Protein AF-A0A4Q4YD88-F1 (afdb_monomer_lite)

pLDDT: mean 71.51, std 14.94, range [37.75, 89.81]

Secondary structure (DSSP, 8-state):
-------------------------PEEEEEEEEEPTTSSEEEEEEEEE--TTSPPEEEEEEEE-SSS---EEEEE-SS-TT-EEEEPPPTTSS---EEEE--

Foldseek 3Di:
DDDDDDDDDDDDDPPPPPPPPPFPFWDKAPWDKAADPPFQKIKTWIWTRRDPVDDTQIFMDIDGHDRADDWDDFGAGPRHRQKGKIWDDDPVSPDTDITIGGD

Structure (mmCIF, N/CA/C/O backbone):
data_AF-A0A4Q4YD88-F1
#
_entry.id   AF-A0A4Q4YD88-F1
#
loop_
_atom_site.group_PDB
_atom_site.id
_atom_site.type_symbol
_atom_site.label_atom_id
_atom_site.label_alt_id
_atom_site.label_comp_id
_atom_site.label_asym_id
_atom_site.label_entity_id
_atom_site.label_seq_id
_atom_site.pdbx_PDB_ins_code
_atom_site.Cartn_x
_atom_site.Cartn_y
_atom_site.Cartn_z
_atom_site.occupancy
_atom_site.B_iso_or_equiv
_atom_site.auth_seq_id
_atom_site.auth_comp_id
_atom_site.auth_asym_id
_atom_site.auth_atom_id
_atom_site.pdbx_PDB_model_num
ATOM 1 N N . MET A 1 1 ? -78.021 -2.629 -14.674 1.00 37.75 1 MET A N 1
ATOM 2 C CA . MET A 1 1 ? -76.854 -3.482 -14.350 1.00 37.75 1 MET A CA 1
ATOM 3 C C . MET A 1 1 ? -75.720 -2.574 -13.876 1.00 37.75 1 MET A C 1
ATOM 5 O O . MET A 1 1 ? -75.677 -1.434 -14.312 1.00 37.75 1 MET A O 1
ATOM 9 N N . LYS A 1 2 ? -74.947 -3.023 -12.877 1.00 39.31 2 LYS A N 1
ATOM 10 C CA . LYS A 1 2 ? -74.116 -2.226 -11.948 1.00 39.31 2 LYS A CA 1
ATOM 11 C C . LYS A 1 2 ? -72.911 -1.524 -12.607 1.00 39.31 2 LYS A C 1
ATOM 13 O O . LYS A 1 2 ? -72.274 -2.094 -13.483 1.00 39.31 2 LYS A O 1
ATOM 18 N N . PHE A 1 3 ? -72.588 -0.330 -12.105 1.00 52.03 3 PHE A N 1
ATOM 19 C CA . PHE A 1 3 ? -71.375 0.439 -12.399 1.00 52.03 3 PHE A CA 1
ATOM 20 C C . PHE A 1 3 ? -70.128 -0.276 -11.856 1.00 52.03 3 PHE A C 1
ATOM 22 O O . PHE A 1 3 ? -70.103 -0.682 -10.694 1.00 52.03 3 PHE A O 1
ATOM 29 N N . ALA A 1 4 ? -69.109 -0.434 -12.701 1.00 49.19 4 ALA A N 1
ATOM 30 C CA . ALA A 1 4 ? -67.827 -1.023 -12.337 1.00 49.19 4 ALA A CA 1
ATOM 31 C C . ALA A 1 4 ? -66.959 0.015 -11.607 1.00 49.19 4 ALA A C 1
ATOM 33 O O . ALA A 1 4 ? -66.520 0.995 -12.204 1.00 49.19 4 ALA A O 1
ATOM 34 N N . ALA A 1 5 ? -66.713 -0.202 -10.315 1.00 51.38 5 ALA A N 1
ATOM 35 C CA . ALA A 1 5 ? -65.698 0.520 -9.561 1.00 51.38 5 ALA A CA 1
ATOM 36 C C . ALA A 1 5 ? -64.353 -0.200 -9.746 1.00 51.38 5 ALA A C 1
ATOM 38 O O . ALA A 1 5 ? -64.129 -1.270 -9.184 1.00 51.38 5 ALA A O 1
ATOM 39 N N . VAL A 1 6 ? -63.476 0.371 -10.572 1.00 54.47 6 VAL A N 1
ATOM 40 C CA . VAL A 1 6 ? -62.067 -0.029 -10.664 1.00 54.47 6 VAL A CA 1
ATOM 41 C C . VAL A 1 6 ? -61.339 0.567 -9.460 1.00 54.47 6 VAL A C 1
ATOM 43 O O . VAL A 1 6 ? -61.167 1.778 -9.362 1.00 54.47 6 VAL A O 1
ATOM 46 N N . ALA A 1 7 ? -60.948 -0.291 -8.520 1.00 54.69 7 ALA A N 1
ATOM 47 C CA . ALA A 1 7 ? -60.061 0.068 -7.424 1.00 54.69 7 ALA A CA 1
ATOM 48 C C . ALA A 1 7 ? -58.616 0.087 -7.947 1.00 54.69 7 ALA A C 1
ATOM 50 O O . ALA A 1 7 ? -58.042 -0.955 -8.258 1.00 54.69 7 ALA A O 1
ATOM 51 N N . THR A 1 8 ? -58.033 1.276 -8.075 1.00 56.22 8 THR A N 1
ATOM 52 C CA . THR A 1 8 ? -56.612 1.457 -8.388 1.00 56.22 8 THR A CA 1
ATOM 53 C C . THR A 1 8 ? -55.781 1.203 -7.132 1.00 56.22 8 THR A C 1
ATOM 55 O O . THR A 1 8 ? -55.812 1.995 -6.190 1.00 56.22 8 THR A O 1
ATOM 58 N N . LEU A 1 9 ? -55.045 0.093 -7.106 1.00 53.66 9 LEU A N 1
ATOM 59 C CA . LEU A 1 9 ? -54.045 -0.189 -6.079 1.00 53.66 9 LEU A CA 1
ATOM 60 C C . LEU A 1 9 ? -52.796 0.655 -6.366 1.00 53.66 9 LEU A C 1
ATOM 62 O O . LEU A 1 9 ? -52.120 0.444 -7.370 1.00 53.66 9 LEU A O 1
ATOM 66 N N . PHE A 1 10 ? -52.489 1.612 -5.490 1.00 57.47 10 PHE A N 1
ATOM 67 C CA . PHE A 1 10 ? -51.208 2.314 -5.502 1.00 57.47 10 PHE A CA 1
ATOM 68 C C . PHE A 1 10 ? -50.133 1.375 -4.947 1.00 57.47 10 PHE A C 1
ATOM 70 O O . PHE A 1 10 ? -50.078 1.106 -3.748 1.00 57.47 10 PHE A O 1
ATOM 77 N N . SER A 1 11 ? -49.286 0.851 -5.826 1.00 50.94 11 SER A N 1
ATOM 78 C CA . SER A 1 11 ? -48.087 0.110 -5.447 1.00 50.94 11 SER A CA 1
ATOM 79 C C . SER A 1 11 ? -47.051 1.080 -4.876 1.00 50.94 11 SER A C 1
ATOM 81 O O . SER A 1 11 ? -46.440 1.847 -5.620 1.00 50.94 11 SER A O 1
ATOM 83 N N . LEU A 1 12 ? -46.854 1.047 -3.556 1.00 58.41 12 LEU A N 1
ATOM 84 C CA . LEU A 1 12 ? -45.707 1.666 -2.895 1.00 58.41 12 LEU A CA 1
ATOM 85 C C . LEU A 1 12 ? -44.444 0.921 -3.333 1.00 58.41 12 LEU A C 1
ATOM 87 O O . LEU A 1 12 ? -44.153 -0.174 -2.855 1.00 58.41 12 LEU A O 1
ATOM 91 N N . THR A 1 13 ? -43.702 1.497 -4.274 1.00 57.53 13 THR A N 1
ATOM 92 C CA . THR A 1 13 ? -42.364 1.016 -4.602 1.00 57.53 13 THR A CA 1
ATOM 93 C C . THR A 1 13 ? -41.433 1.482 -3.490 1.00 57.53 13 THR A C 1
ATOM 95 O O . THR A 1 13 ? -41.061 2.655 -3.437 1.00 57.53 13 THR A O 1
ATOM 98 N N . SER A 1 14 ? -41.071 0.588 -2.574 1.00 56.25 14 SER A N 1
ATOM 99 C CA . SER A 1 14 ? -39.968 0.832 -1.650 1.00 56.25 14 SER A CA 1
ATOM 100 C C . SER A 1 14 ? -38.695 0.973 -2.477 1.00 56.25 14 SER A C 1
ATOM 102 O O . SER A 1 14 ? -38.108 -0.019 -2.907 1.00 56.25 14 SER A O 1
ATOM 104 N N . ALA A 1 15 ? -38.287 2.212 -2.745 1.00 48.88 15 ALA A N 1
ATOM 105 C CA . ALA A 1 15 ? -36.950 2.501 -3.223 1.00 48.88 15 ALA A CA 1
ATOM 106 C C . ALA A 1 15 ? -35.998 2.154 -2.076 1.00 48.88 15 ALA A C 1
ATOM 108 O O . ALA A 1 15 ? -35.748 2.968 -1.191 1.00 48.88 15 ALA A O 1
ATOM 109 N N . ALA A 1 16 ? -35.514 0.911 -2.058 1.00 49.66 16 ALA A N 1
ATOM 110 C CA . ALA A 1 16 ? -34.316 0.569 -1.319 1.00 49.66 16 ALA A CA 1
ATOM 111 C C . ALA A 1 16 ? -33.196 1.400 -1.948 1.00 49.66 16 ALA A C 1
ATOM 113 O O . ALA A 1 16 ? -32.632 1.037 -2.980 1.00 49.66 16 ALA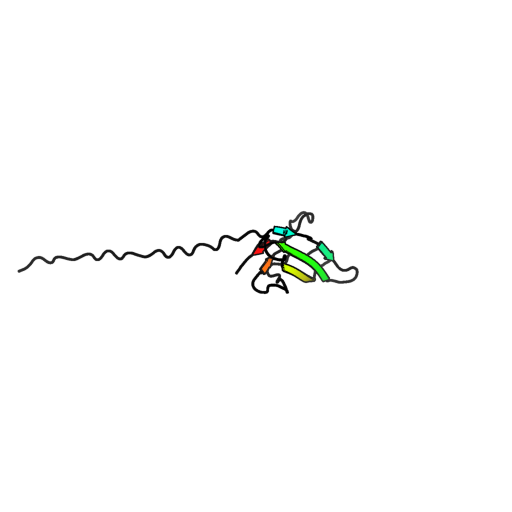 A O 1
ATOM 114 N N . SER A 1 17 ? -32.952 2.582 -1.386 1.00 51.38 17 SER A N 1
ATOM 115 C CA . SER A 1 17 ? -31.779 3.373 -1.702 1.00 51.38 17 SER A CA 1
ATOM 116 C C . SER A 1 17 ? -30.584 2.511 -1.321 1.00 51.38 17 SER A C 1
ATOM 118 O O . SER A 1 17 ? -30.232 2.418 -0.147 1.00 51.38 17 SER A O 1
ATOM 120 N N . MET A 1 18 ? -30.004 1.829 -2.311 1.00 50.19 18 MET A N 1
ATOM 121 C CA . MET A 1 18 ? -28.652 1.299 -2.231 1.00 50.19 18 MET A CA 1
ATOM 122 C C . MET A 1 18 ? -27.774 2.502 -1.914 1.00 50.19 18 MET A C 1
ATOM 124 O O . MET A 1 18 ? -27.449 3.304 -2.791 1.00 50.19 18 MET A O 1
ATOM 128 N N . GLN A 1 19 ? -27.513 2.699 -0.626 1.00 45.38 19 GLN A N 1
ATOM 129 C CA . GLN A 1 19 ? -26.658 3.754 -0.134 1.00 45.38 19 GLN A CA 1
ATOM 130 C C . GLN A 1 19 ? -25.285 3.419 -0.698 1.00 45.38 19 GLN A C 1
ATOM 132 O O . GLN A 1 19 ? -24.642 2.476 -0.246 1.00 45.38 19 GLN A O 1
ATOM 137 N N . LYS A 1 20 ? -24.912 4.108 -1.784 1.00 46.12 20 LYS A N 1
ATOM 138 C CA . LYS A 1 20 ? -23.609 3.989 -2.432 1.00 46.12 20 LYS A CA 1
ATOM 139 C C . LYS A 1 20 ? -22.598 4.111 -1.305 1.00 46.12 20 LYS A C 1
ATOM 141 O O . LYS A 1 20 ? -22.528 5.177 -0.695 1.00 46.12 20 LYS A O 1
ATOM 146 N N . LYS A 1 21 ? -21.960 2.988 -0.955 1.00 48.09 21 LYS A N 1
ATOM 147 C CA . LYS A 1 21 ? -21.069 2.869 0.193 1.00 48.09 21 LYS A CA 1
ATOM 148 C C . LYS A 1 21 ? -20.080 4.010 0.060 1.00 48.09 21 LYS A C 1
ATOM 150 O O . LYS A 1 21 ? -19.328 4.067 -0.910 1.00 48.09 21 LYS A O 1
ATOM 155 N N . GLN A 1 22 ? -20.250 5.011 0.915 1.00 44.06 22 GLN A N 1
ATOM 156 C CA . GLN A 1 22 ? -19.468 6.228 0.865 1.00 44.06 22 GLN A CA 1
ATOM 157 C C . GLN A 1 22 ? -18.031 5.740 0.994 1.00 44.06 22 GLN A C 1
ATOM 159 O O . GLN A 1 22 ? -17.732 5.041 1.960 1.00 44.06 22 GLN A O 1
ATOM 164 N N . ALA A 1 23 ? -17.213 5.944 -0.044 1.00 54.88 23 ALA A N 1
ATOM 165 C CA . ALA A 1 23 ? -15.826 5.516 -0.025 1.00 54.88 23 ALA A CA 1
ATOM 166 C C . ALA A 1 23 ? -15.197 6.223 1.174 1.00 54.88 23 ALA A C 1
ATOM 168 O O . 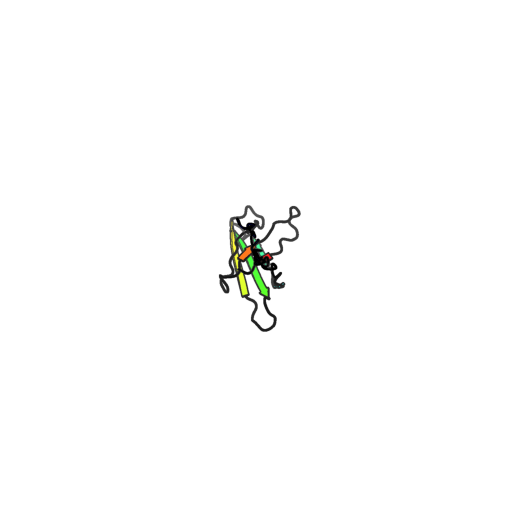ALA A 1 23 ? -14.999 7.436 1.147 1.00 54.88 23 ALA A O 1
ATOM 169 N N . GLN A 1 24 ? -15.054 5.490 2.274 1.00 59.12 24 GLN A N 1
ATOM 170 C CA . GLN A 1 24 ? -14.470 5.999 3.495 1.00 59.12 24 GLN A CA 1
ATOM 171 C C . GLN A 1 24 ? -13.011 6.250 3.129 1.00 59.12 24 GLN A C 1
ATOM 173 O O . GLN A 1 24 ? -12.259 5.303 2.919 1.00 59.12 24 GLN A O 1
ATOM 178 N N . GLU A 1 25 ? -12.643 7.514 2.926 1.00 67.25 25 GLU A N 1
ATOM 179 C CA . GLU A 1 25 ? -11.246 7.871 2.712 1.00 67.25 25 GLU A CA 1
ATOM 180 C C . GLU A 1 25 ? -10.517 7.634 4.030 1.00 67.25 25 GLU A C 1
ATOM 182 O O . GLU A 1 25 ? -10.685 8.373 5.001 1.00 67.25 25 GLU A O 1
ATOM 187 N N . TYR A 1 26 ? -9.764 6.540 4.074 1.00 76.62 26 TYR A N 1
ATOM 188 C CA . TYR A 1 26 ? -8.925 6.208 5.210 1.00 76.62 26 TYR A CA 1
ATOM 189 C C . TYR A 1 26 ? -7.627 6.996 5.162 1.00 76.62 26 TYR A C 1
ATOM 191 O O . TYR A 1 26 ? -7.080 7.275 4.090 1.00 76.62 26 TYR A O 1
ATOM 199 N N . LYS A 1 27 ? -7.118 7.345 6.341 1.00 83.31 27 LYS A N 1
ATOM 200 C CA . LYS A 1 27 ? -5.867 8.079 6.447 1.00 83.31 27 LYS A CA 1
ATOM 201 C C . LYS A 1 27 ? -4.708 7.114 6.222 1.00 83.31 27 LYS A C 1
ATOM 203 O O . LYS A 1 27 ? -4.569 6.117 6.917 1.00 83.31 27 LYS A O 1
ATOM 208 N N . ILE A 1 28 ? -3.863 7.428 5.251 1.00 83.69 28 ILE A N 1
ATOM 209 C CA . ILE A 1 28 ? -2.619 6.697 5.017 1.00 83.69 28 ILE A CA 1
ATOM 210 C C . ILE A 1 28 ? -1.527 7.334 5.873 1.00 83.69 28 ILE A C 1
ATOM 212 O O . ILE A 1 28 ? -1.369 8.559 5.870 1.00 83.69 28 ILE A O 1
ATOM 216 N N . VAL A 1 29 ? -0.749 6.513 6.568 1.00 86.31 29 VAL A N 1
ATOM 217 C CA . VAL A 1 29 ? 0.449 6.939 7.300 1.00 86.31 29 VAL A CA 1
ATOM 218 C C . VAL A 1 29 ? 1.654 6.094 6.888 1.00 86.31 29 VAL A C 1
ATOM 220 O O . VAL A 1 29 ? 1.495 5.015 6.322 1.00 86.31 29 VAL A O 1
ATOM 223 N N . ASP A 1 30 ? 2.857 6.617 7.139 1.00 88.19 30 ASP A N 1
ATOM 224 C CA . ASP A 1 30 ? 4.133 5.949 6.846 1.00 88.19 30 ASP A CA 1
ATOM 225 C C . ASP A 1 30 ? 4.279 5.463 5.387 1.00 88.19 30 ASP A C 1
ATOM 227 O O . ASP A 1 30 ? 4.859 4.415 5.138 1.00 88.19 30 ASP A O 1
ATOM 231 N N . PHE A 1 31 ? 3.753 6.207 4.404 1.00 86.44 31 PHE A N 1
ATOM 232 C CA . PHE A 1 31 ? 3.833 5.798 2.999 1.00 86.44 31 PHE A CA 1
ATOM 233 C C . PHE A 1 31 ? 5.270 5.825 2.464 1.00 86.44 31 PHE A C 1
ATOM 235 O O . PHE A 1 31 ? 5.895 6.886 2.367 1.00 86.44 31 PHE A O 1
ATOM 242 N N . VAL A 1 32 ? 5.751 4.658 2.044 1.00 87.31 32 VAL A N 1
ATOM 243 C CA . VAL A 1 32 ? 7.042 4.438 1.399 1.00 87.31 32 VAL A CA 1
ATOM 244 C C . VAL A 1 32 ? 6.826 3.620 0.133 1.00 87.31 32 VAL A C 1
ATOM 246 O O . VAL A 1 32 ? 6.208 2.561 0.131 1.00 87.31 32 VAL A O 1
ATOM 249 N N . ALA A 1 33 ? 7.376 4.100 -0.974 1.00 85.81 33 ALA A N 1
ATOM 250 C CA . ALA A 1 33 ? 7.340 3.384 -2.234 1.00 85.81 33 ALA A CA 1
ATOM 251 C C . ALA A 1 33 ? 8.704 3.487 -2.911 1.00 85.81 33 ALA A C 1
ATOM 253 O O . ALA A 1 33 ? 9.268 4.577 -3.030 1.00 85.81 33 ALA A O 1
ATOM 254 N N . SER A 1 34 ? 9.256 2.353 -3.336 1.00 85.00 34 SER A N 1
ATOM 255 C CA . SER A 1 34 ? 10.580 2.307 -3.959 1.00 85.00 34 SER A CA 1
ATOM 256 C C . SER A 1 34 ? 10.697 1.170 -4.963 1.00 85.00 34 SER A C 1
ATOM 258 O O . SER A 1 34 ? 10.127 0.102 -4.767 1.00 85.00 34 SER A O 1
ATOM 260 N N . CYS A 1 35 ? 11.466 1.374 -6.029 1.00 85.50 35 CYS A N 1
ATOM 261 C CA . CYS A 1 35 ? 11.828 0.292 -6.939 1.00 85.50 35 CYS A CA 1
ATOM 262 C C . CYS A 1 35 ? 13.142 -0.350 -6.490 1.00 85.50 35 CYS A C 1
ATOM 264 O O . CYS A 1 35 ? 14.102 0.354 -6.168 1.00 85.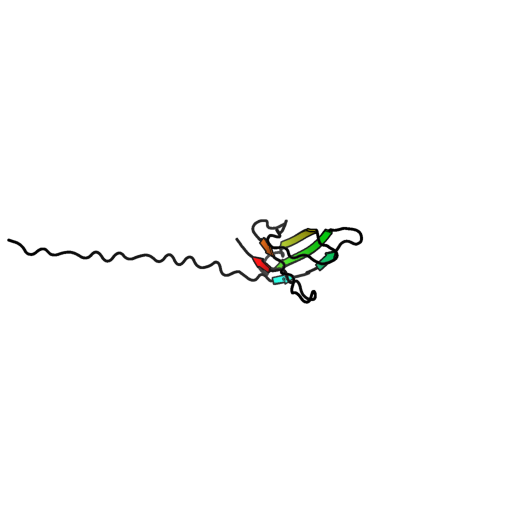50 35 CYS A O 1
ATOM 266 N N . ILE A 1 36 ? 13.172 -1.683 -6.428 1.00 82.62 36 ILE A N 1
ATOM 267 C CA . ILE A 1 36 ? 14.340 -2.422 -5.952 1.00 82.62 36 ILE A CA 1
ATOM 268 C C . ILE A 1 36 ? 15.438 -2.303 -7.020 1.00 82.62 36 ILE A C 1
ATOM 270 O O . ILE A 1 36 ? 15.214 -2.697 -8.168 1.00 82.62 36 ILE A O 1
ATOM 274 N N . PRO A 1 37 ? 16.633 -1.789 -6.679 1.00 78.75 37 PRO A N 1
ATOM 275 C CA . PRO A 1 37 ? 17.710 -1.634 -7.646 1.00 78.75 37 PRO A CA 1
ATOM 276 C C . PRO A 1 37 ? 18.097 -2.992 -8.239 1.00 78.75 37 PRO A C 1
ATOM 278 O O . PRO A 1 37 ? 18.202 -3.985 -7.522 1.00 78.75 37 PRO A O 1
ATOM 281 N N . HIS A 1 38 ? 18.321 -3.024 -9.555 1.00 75.06 38 HIS A N 1
ATOM 282 C CA . HIS A 1 38 ? 18.616 -4.241 -10.332 1.00 75.06 38 HIS A CA 1
ATOM 283 C C . HIS A 1 38 ? 17.481 -5.274 -10.402 1.00 75.06 38 HIS A C 1
ATOM 285 O O . HIS A 1 38 ? 17.697 -6.395 -10.863 1.00 75.06 38 HIS A O 1
ATOM 291 N N . SER A 1 39 ? 16.277 -4.906 -9.976 1.00 78.56 39 SER A N 1
ATOM 292 C CA . SER A 1 39 ? 15.078 -5.724 -10.083 1.00 78.56 39 SER A CA 1
ATOM 293 C C . SER A 1 39 ? 14.045 -5.013 -10.946 1.00 78.56 39 SER A C 1
ATOM 295 O O . SER A 1 39 ? 14.024 -3.791 -11.037 1.00 78.56 39 SER A O 1
ATOM 297 N N . VAL A 1 40 ? 13.148 -5.785 -11.552 1.00 81.81 40 VAL A N 1
ATOM 298 C CA . VAL A 1 40 ? 11.955 -5.244 -12.220 1.00 81.81 40 VAL A CA 1
ATOM 299 C C . VAL A 1 40 ? 10.808 -5.014 -11.236 1.00 81.81 40 VAL A C 1
ATOM 301 O O . VAL A 1 40 ? 9.711 -4.681 -11.659 1.00 81.81 40 VAL A O 1
ATOM 304 N N . TYR A 1 41 ? 11.025 -5.240 -9.937 1.00 84.56 41 TYR A N 1
ATOM 305 C CA . TYR A 1 41 ? 10.001 -5.122 -8.906 1.00 84.56 41 TYR A CA 1
ATOM 306 C C . TYR A 1 41 ? 10.116 -3.809 -8.134 1.00 84.56 41 TYR A C 1
ATOM 308 O O . TYR A 1 41 ? 11.202 -3.397 -7.724 1.00 84.56 41 TYR A O 1
ATOM 316 N N . CYS A 1 42 ? 8.964 -3.211 -7.862 1.00 86.31 42 CYS A N 1
ATOM 317 C CA . CYS A 1 42 ? 8.801 -2.101 -6.945 1.00 86.31 42 CYS A CA 1
ATOM 318 C C . CYS A 1 42 ? 7.956 -2.526 -5.747 1.00 86.31 42 CYS A C 1
ATOM 320 O O . CYS A 1 42 ? 7.013 -3.308 -5.886 1.00 86.31 42 CYS A O 1
ATOM 322 N N . SER A 1 43 ? 8.331 -2.015 -4.580 1.00 87.38 43 SER A N 1
ATOM 323 C CA . SER A 1 43 ? 7.655 -2.223 -3.311 1.00 87.38 43 SER A CA 1
ATOM 324 C C . SER A 1 43 ? 6.857 -0.984 -2.928 1.00 87.38 43 SER A C 1
ATOM 326 O O . SER A 1 43 ? 7.320 0.151 -3.077 1.00 87.38 43 SER A O 1
ATOM 328 N N . TYR A 1 44 ? 5.676 -1.231 -2.387 1.00 87.75 44 TYR A N 1
ATOM 329 C CA . TYR A 1 44 ? 4.841 -0.262 -1.697 1.00 87.75 44 TYR A CA 1
ATOM 330 C C . TYR A 1 44 ? 4.670 -0.740 -0.268 1.00 87.75 44 TYR A C 1
ATOM 332 O O . TYR A 1 44 ? 4.388 -1.918 -0.071 1.00 87.75 44 TYR A O 1
ATOM 340 N N . ASP A 1 45 ? 4.838 0.160 0.686 1.00 88.81 45 ASP A N 1
ATOM 341 C CA . ASP A 1 45 ? 4.695 -0.087 2.115 1.00 88.81 45 ASP A CA 1
ATOM 342 C C . ASP A 1 45 ? 4.006 1.124 2.738 1.00 88.81 45 ASP A C 1
ATOM 344 O O . ASP A 1 45 ? 4.412 2.266 2.514 1.00 88.81 45 ASP A O 1
ATOM 348 N N . PHE A 1 46 ? 2.902 0.898 3.436 1.00 89.00 46 PHE A N 1
ATOM 349 C CA . PHE A 1 46 ? 2.184 1.948 4.144 1.00 89.00 46 PHE A CA 1
ATOM 350 C C . PHE A 1 46 ? 1.254 1.352 5.188 1.00 89.00 46 PHE A C 1
ATOM 352 O O . PHE A 1 46 ? 1.012 0.145 5.227 1.00 89.00 46 PHE A O 1
ATOM 359 N N . LYS A 1 47 ? 0.682 2.217 6.022 1.00 89.81 47 LYS A N 1
ATOM 360 C CA . LYS A 1 47 ? -0.334 1.826 6.994 1.00 89.81 47 LYS A CA 1
ATOM 361 C C . LYS A 1 47 ? -1.627 2.589 6.780 1.00 89.81 47 LYS A C 1
ATOM 363 O O . LYS A 1 47 ? -1.614 3.771 6.425 1.00 89.81 47 LYS A O 1
ATOM 368 N N . VAL A 1 48 ? -2.741 1.915 7.027 1.00 87.19 48 VAL A N 1
ATOM 369 C CA . VAL A 1 48 ? -4.090 2.468 6.931 1.00 87.19 48 VAL A CA 1
ATOM 370 C C . VAL A 1 48 ? -4.626 2.697 8.337 1.00 87.19 48 VAL A C 1
ATOM 372 O O . VAL A 1 48 ? -4.957 1.768 9.067 1.00 87.19 48 VAL A O 1
ATOM 375 N N . ASP A 1 49 ? -4.720 3.967 8.704 1.00 86.44 49 ASP A N 1
ATOM 376 C CA . ASP A 1 49 ? -5.345 4.452 9.928 1.00 86.44 49 ASP A CA 1
ATOM 377 C C . ASP A 1 49 ? -6.858 4.556 9.674 1.00 86.44 49 ASP A C 1
ATOM 379 O O . ASP A 1 49 ? -7.359 5.543 9.114 1.00 86.44 49 ASP A O 1
ATOM 383 N N . HIS A 1 50 ? -7.566 3.460 9.969 1.00 78.88 50 HIS A N 1
ATOM 384 C CA . HIS A 1 50 ? -9.004 3.338 9.733 1.00 78.88 50 HIS A CA 1
ATOM 385 C C . HIS A 1 50 ? -9.851 3.844 10.904 1.00 78.88 50 HIS A C 1
ATOM 387 O O . HIS A 1 50 ? -10.948 4.363 10.686 1.00 78.88 50 HIS A O 1
ATOM 393 N N . ASP A 1 51 ? -9.343 3.703 12.126 1.00 79.19 51 ASP A N 1
ATOM 394 C CA . ASP A 1 51 ? -9.981 4.158 13.352 1.00 79.19 51 ASP A CA 1
ATOM 395 C C . ASP A 1 51 ? -8.898 4.462 14.405 1.00 79.19 51 ASP A C 1
ATOM 397 O O . ASP A 1 51 ? -8.043 3.614 14.663 1.00 79.19 51 ASP A O 1
ATOM 401 N N . PRO A 1 52 ? -8.929 5.642 15.049 1.00 77.62 52 PRO A N 1
ATOM 402 C CA . PRO A 1 52 ? -7.902 6.056 16.006 1.00 77.62 52 PRO A CA 1
ATOM 403 C C . PRO A 1 52 ? -7.850 5.207 17.289 1.00 77.62 52 PRO A C 1
ATOM 405 O O . PRO A 1 52 ? -6.917 5.365 18.078 1.00 77.62 52 PRO A O 1
ATOM 408 N N . ALA A 1 53 ? -8.853 4.364 17.549 1.00 82.31 53 ALA A N 1
ATOM 409 C CA . ALA A 1 53 ? -8.874 3.435 18.676 1.00 82.31 53 ALA A CA 1
ATOM 410 C C . ALA A 1 53 ? -8.195 2.090 18.367 1.00 82.31 53 ALA A C 1
ATOM 412 O O . ALA A 1 53 ? -7.950 1.318 19.297 1.00 82.31 53 ALA A O 1
ATOM 413 N N . PHE A 1 54 ? -7.903 1.806 17.095 1.00 81.88 54 PHE A N 1
ATOM 414 C CA . PHE A 1 54 ? -7.302 0.555 16.642 1.00 81.88 54 PHE A CA 1
ATOM 415 C C . PHE A 1 54 ? -5.896 0.778 16.083 1.00 81.88 54 PHE A C 1
ATOM 417 O O . PHE A 1 54 ? -5.497 1.891 15.742 1.00 81.88 54 PHE A O 1
ATOM 424 N N . GLU A 1 55 ? -5.113 -0.299 16.041 1.00 84.19 55 GLU A N 1
ATOM 425 C CA . GLU A 1 55 ? -3.790 -0.255 15.430 1.00 84.19 55 GLU A CA 1
ATOM 426 C C . GLU A 1 55 ? -3.940 -0.143 13.900 1.00 84.19 55 GLU A C 1
ATOM 428 O O . GLU A 1 55 ? -4.787 -0.838 13.331 1.00 84.19 55 GLU A O 1
ATOM 433 N N . PRO A 1 56 ? -3.174 0.736 13.226 1.00 86.88 56 PRO A N 1
ATOM 434 C CA . PRO A 1 56 ? -3.248 0.881 11.776 1.00 86.88 56 PRO A CA 1
ATOM 435 C C . PRO A 1 56 ? -2.920 -0.431 11.054 1.00 86.88 56 PRO A C 1
ATOM 437 O O . PRO A 1 56 ? -1.914 -1.063 11.371 1.00 86.88 56 PRO A O 1
ATOM 440 N N . ASP A 1 57 ? -3.715 -0.796 10.046 1.00 87.69 57 ASP A N 1
ATOM 441 C CA . ASP A 1 57 ? -3.466 -2.004 9.250 1.00 87.69 57 ASP A CA 1
ATOM 442 C C . ASP A 1 57 ? -2.247 -1.787 8.346 1.00 87.69 57 ASP A C 1
ATOM 444 O O . ASP A 1 57 ? -2.184 -0.786 7.621 1.00 87.69 57 ASP A O 1
ATOM 448 N N . HIS A 1 58 ? -1.292 -2.717 8.344 1.00 89.56 58 HIS A N 1
ATOM 449 C CA . HIS A 1 58 ? -0.165 -2.671 7.418 1.00 89.56 58 HIS A CA 1
ATOM 450 C C . HIS A 1 58 ? -0.578 -3.172 6.032 1.00 89.56 58 HIS A C 1
ATOM 452 O O . HIS A 1 58 ? -1.289 -4.170 5.872 1.00 89.56 58 HIS A O 1
ATOM 458 N N . CYS A 1 59 ? -0.130 -2.447 5.011 1.00 87.75 59 CYS A N 1
ATOM 459 C CA . CYS A 1 59 ? -0.391 -2.737 3.615 1.00 87.75 59 CYS A CA 1
ATOM 460 C C . CYS A 1 59 ? 0.925 -2.709 2.840 1.00 87.75 59 CYS A C 1
ATOM 462 O O . CYS A 1 59 ? 1.613 -1.689 2.791 1.00 87.75 59 CYS A O 1
ATOM 464 N N . GLU A 1 60 ? 1.231 -3.820 2.175 1.00 88.75 60 GLU A N 1
ATOM 465 C CA . GLU A 1 60 ? 2.378 -3.930 1.282 1.00 88.75 60 GLU A CA 1
ATOM 466 C C . GLU A 1 60 ? 1.983 -4.517 -0.074 1.00 88.75 60 GLU A C 1
ATOM 468 O O . GLU A 1 60 ? 1.047 -5.313 -0.186 1.00 88.75 60 GLU A O 1
ATOM 473 N N . ALA A 1 61 ? 2.704 -4.137 -1.128 1.00 86.56 61 ALA A N 1
ATOM 474 C CA . ALA A 1 61 ? 2.640 -4.846 -2.401 1.00 86.56 61 ALA A CA 1
ATOM 475 C C . ALA A 1 61 ? 3.961 -4.809 -3.155 1.00 86.56 61 ALA A C 1
ATOM 477 O O . ALA A 1 61 ? 4.682 -3.811 -3.159 1.00 86.56 61 ALA A O 1
ATOM 478 N N . PHE A 1 62 ? 4.198 -5.894 -3.888 1.00 86.69 62 PHE A N 1
ATOM 479 C CA . PHE A 1 62 ? 5.298 -6.038 -4.826 1.00 86.69 62 PHE A CA 1
ATOM 480 C C . PHE A 1 62 ? 4.739 -6.160 -6.235 1.00 86.69 62 PHE A C 1
ATOM 482 O O . PHE A 1 62 ? 3.993 -7.089 -6.546 1.00 86.69 62 PHE A O 1
ATOM 489 N N . VAL A 1 63 ? 5.105 -5.223 -7.098 1.00 86.12 63 VAL A N 1
ATOM 490 C CA . VAL A 1 63 ? 4.590 -5.146 -8.468 1.00 86.12 63 VAL A CA 1
ATOM 491 C C . VAL A 1 63 ? 5.724 -4.921 -9.446 1.00 86.12 63 VAL A C 1
ATOM 493 O O . VAL A 1 63 ? 6.729 -4.298 -9.116 1.00 86.12 63 VAL A O 1
ATOM 496 N N . GLN A 1 64 ? 5.579 -5.452 -10.656 1.00 82.31 64 GLN A N 1
ATOM 497 C CA . GLN A 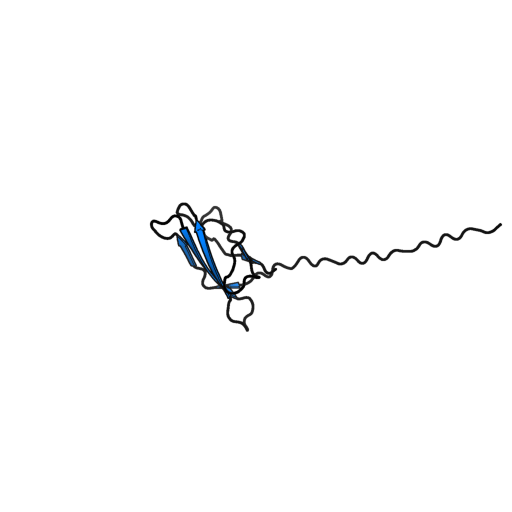1 64 ? 6.601 -5.310 -11.687 1.00 82.31 64 GLN A CA 1
ATOM 498 C C . GLN A 1 64 ? 6.454 -3.952 -12.389 1.00 82.31 64 GLN A C 1
ATOM 500 O O . GLN A 1 64 ? 5.377 -3.637 -12.893 1.00 82.31 64 GLN A O 1
ATOM 505 N N . GLY A 1 65 ? 7.519 -3.148 -12.415 1.00 73.25 65 GLY A N 1
ATOM 506 C CA . GLY A 1 65 ? 7.550 -1.799 -12.981 1.00 73.25 65 GLY A CA 1
ATOM 507 C C . GLY A 1 65 ? 8.880 -1.498 -13.696 1.00 73.25 65 GLY A C 1
ATOM 508 O O . GLY A 1 65 ? 9.937 -1.885 -13.199 1.00 73.25 65 GLY A O 1
ATOM 509 N N . PRO A 1 66 ? 8.860 -0.818 -14.861 1.00 64.81 66 PRO A N 1
ATOM 510 C CA . PRO A 1 66 ? 10.051 -0.529 -15.663 1.00 64.81 66 PRO A CA 1
ATOM 511 C C . PRO A 1 66 ? 10.791 0.701 -15.111 1.00 64.81 66 PRO A C 1
ATOM 513 O O . PRO A 1 66 ? 10.705 1.787 -15.671 1.00 64.81 66 PRO A O 1
ATOM 516 N N . ASP A 1 67 ? 11.442 0.560 -13.958 1.00 65.56 67 ASP A N 1
ATOM 517 C CA . ASP A 1 67 ? 12.213 1.614 -13.265 1.00 65.56 67 ASP A CA 1
ATOM 518 C C . ASP A 1 67 ? 11.390 2.714 -12.578 1.00 65.56 67 ASP A C 1
ATOM 520 O O . ASP A 1 67 ? 11.945 3.579 -11.902 1.00 65.56 67 ASP A O 1
ATOM 524 N N . ASN A 1 68 ? 10.062 2.688 -12.699 1.00 71.50 68 ASN A N 1
ATOM 525 C CA . ASN A 1 68 ? 9.191 3.648 -12.033 1.00 71.50 68 ASN A CA 1
ATOM 526 C C . ASN A 1 68 ? 8.045 2.943 -11.307 1.00 71.50 68 ASN A C 1
ATOM 528 O O . ASN A 1 68 ? 7.542 1.931 -11.792 1.00 71.50 68 ASN A O 1
ATOM 532 N N . LEU A 1 69 ? 7.587 3.541 -10.204 1.00 76.94 69 LEU A N 1
ATOM 533 C CA . LEU A 1 69 ? 6.442 3.092 -9.407 1.00 76.94 69 LEU A CA 1
ATOM 534 C C . LEU A 1 69 ? 5.197 2.898 -10.294 1.00 76.94 69 LEU A C 1
ATOM 536 O O . LEU A 1 69 ? 4.684 3.899 -10.804 1.00 76.94 69 LEU A O 1
ATOM 540 N N . PRO A 1 70 ? 4.741 1.655 -10.560 1.00 81.56 70 PRO A N 1
ATOM 541 C CA . PRO A 1 70 ? 3.596 1.394 -11.432 1.00 81.56 70 PRO A CA 1
ATOM 542 C C . PRO A 1 70 ? 2.275 1.607 -10.686 1.00 81.56 70 PRO A C 1
ATOM 544 O O . PRO A 1 70 ? 2.212 1.455 -9.469 1.00 81.56 70 PRO A O 1
ATOM 547 N N . SER A 1 71 ? 1.201 1.925 -11.404 1.00 82.25 71 SER A N 1
ATOM 548 C CA . SER A 1 71 ? -0.127 1.979 -10.792 1.00 82.25 71 SER A CA 1
ATOM 549 C C . SER A 1 71 ? -0.559 0.599 -10.289 1.00 82.25 71 SER A C 1
ATOM 551 O O . SER A 1 71 ? -0.242 -0.422 -10.902 1.00 82.25 71 SER A O 1
ATOM 553 N N . VAL A 1 72 ? -1.298 0.579 -9.185 1.00 83.00 72 VAL A N 1
ATOM 554 C CA . VAL A 1 72 ? -1.858 -0.636 -8.579 1.00 83.00 72 VAL A CA 1
ATOM 555 C C . VAL A 1 72 ? -3.358 -0.423 -8.463 1.00 83.00 72 VAL A C 1
ATOM 557 O O . VAL A 1 72 ? -3.764 0.577 -7.896 1.00 83.00 72 VAL A O 1
ATOM 560 N N . GLU A 1 73 ? -4.194 -1.308 -8.998 1.00 79.69 73 GLU A N 1
ATOM 561 C CA . GLU A 1 73 ? -5.658 -1.129 -8.923 1.00 79.69 73 GLU A CA 1
ATOM 562 C C . GLU A 1 73 ? -6.301 -1.965 -7.808 1.00 79.69 73 GLU A C 1
ATOM 564 O O . GLU A 1 73 ? -7.282 -1.541 -7.206 1.00 79.69 73 GLU A O 1
ATOM 569 N N . GLU A 1 74 ? -5.725 -3.127 -7.490 1.00 79.19 74 GLU A N 1
ATOM 570 C CA . GLU A 1 74 ? -6.299 -4.094 -6.543 1.00 79.19 74 GLU A CA 1
ATOM 571 C C . GLU A 1 74 ? -5.256 -4.598 -5.537 1.00 79.19 74 GLU A C 1
ATOM 573 O O . GLU A 1 74 ? -5.111 -5.798 -5.286 1.00 79.19 74 GLU A O 1
ATOM 578 N N . GLY A 1 75 ? -4.501 -3.669 -4.955 1.00 80.88 75 GLY A N 1
ATOM 579 C CA . GLY A 1 75 ? -3.613 -3.976 -3.845 1.00 80.88 75 GLY A CA 1
ATOM 580 C C . GLY A 1 75 ? -4.412 -4.512 -2.658 1.00 80.88 75 GLY A C 1
ATOM 581 O O . GLY A 1 75 ? -5.535 -4.076 -2.394 1.00 80.88 75 GLY A O 1
ATOM 582 N N . LYS A 1 76 ? -3.850 -5.489 -1.948 1.00 83.06 76 LYS A N 1
ATOM 583 C CA . LYS A 1 76 ? -4.438 -6.047 -0.724 1.00 83.06 76 LYS A CA 1
ATOM 584 C C . LYS A 1 76 ? -3.558 -5.705 0.465 1.00 83.06 76 LYS A C 1
ATOM 586 O O . LYS A 1 76 ? -2.352 -5.543 0.305 1.00 83.06 76 LYS A O 1
ATOM 591 N N . CYS A 1 77 ? -4.161 -5.594 1.640 1.00 84.62 77 CYS A N 1
ATOM 592 C CA . CYS A 1 77 ? -3.420 -5.490 2.890 1.00 84.62 77 CYS A CA 1
ATOM 593 C C . CYS A 1 77 ? -3.331 -6.892 3.513 1.00 84.62 77 CYS A C 1
ATOM 595 O O . CYS A 1 77 ? -4.372 -7.543 3.643 1.00 84.62 77 CYS A O 1
ATOM 597 N N . PRO A 1 78 ? -2.134 -7.399 3.854 1.00 83.19 78 PRO A N 1
ATOM 598 C CA . PRO A 1 78 ? -1.988 -8.723 4.459 1.00 83.19 78 PRO A CA 1
ATOM 599 C C . PRO A 1 78 ? -2.717 -8.831 5.802 1.00 83.19 78 PRO A C 1
ATOM 601 O O . PRO A 1 78 ? -3.346 -9.856 6.066 1.00 83.19 78 PRO A O 1
ATOM 604 N N . ASP A 1 79 ? -2.712 -7.758 6.594 1.00 81.88 79 ASP A N 1
ATOM 605 C CA . ASP A 1 79 ? -3.388 -7.706 7.894 1.00 81.88 79 ASP A CA 1
ATOM 606 C C . ASP A 1 79 ? -4.913 -7.692 7.757 1.00 81.88 79 ASP A C 1
ATOM 608 O O . ASP A 1 79 ? -5.640 -8.179 8.625 1.00 81.88 79 ASP A O 1
ATOM 612 N N . ASN A 1 80 ? -5.413 -7.174 6.633 1.00 77.06 80 ASN A N 1
ATOM 613 C CA . ASN A 1 80 ? -6.835 -7.005 6.408 1.00 77.06 80 ASN A CA 1
ATOM 614 C C . ASN A 1 80 ? -7.212 -7.213 4.938 1.00 77.06 80 ASN A C 1
ATOM 616 O O . ASN A 1 80 ? -7.306 -6.283 4.137 1.00 77.06 80 ASN A O 1
ATOM 620 N N . VAL A 1 81 ? -7.496 -8.472 4.602 1.00 75.94 81 VAL A N 1
ATOM 621 C CA . VAL A 1 81 ? -7.878 -8.908 3.246 1.00 75.94 81 VAL A CA 1
ATOM 622 C C . VAL A 1 81 ? -9.200 -8.318 2.748 1.00 75.94 81 VAL A C 1
ATOM 624 O O . VAL A 1 81 ? -9.520 -8.446 1.563 1.00 75.94 81 VAL A O 1
ATOM 627 N N . ALA A 1 82 ? -9.983 -7.722 3.650 1.00 76.12 82 ALA A N 1
AT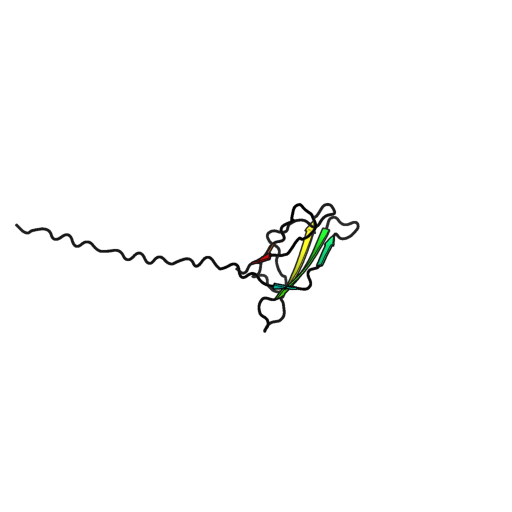OM 628 C CA . ALA A 1 82 ? -11.244 -7.080 3.326 1.00 76.12 82 ALA A CA 1
ATOM 629 C C . ALA A 1 82 ? -11.011 -5.703 2.684 1.00 76.12 82 ALA A C 1
ATOM 631 O O . ALA A 1 82 ? -11.806 -5.288 1.842 1.00 76.12 82 ALA A O 1
ATOM 632 N N . TYR A 1 83 ? -9.908 -5.028 3.025 1.00 76.44 83 TYR A N 1
ATOM 633 C CA . TYR A 1 83 ? -9.526 -3.765 2.408 1.00 76.44 83 TYR A CA 1
ATOM 634 C C . TYR A 1 83 ? -8.767 -3.991 1.102 1.00 76.44 83 TYR A C 1
ATOM 636 O O . TYR A 1 83 ? -7.832 -4.789 1.003 1.00 76.44 83 TYR A O 1
ATOM 644 N N . THR A 1 84 ? -9.170 -3.234 0.089 1.00 82.50 84 THR A N 1
ATOM 645 C CA . THR A 1 84 ? -8.445 -3.123 -1.176 1.00 82.50 84 THR A CA 1
ATOM 646 C C . THR A 1 84 ? -7.935 -1.710 -1.330 1.00 82.50 84 THR A C 1
ATOM 648 O O . THR A 1 84 ? -8.609 -0.759 -0.933 1.00 82.50 84 THR A O 1
ATOM 651 N N . TRP A 1 85 ? -6.776 -1.549 -1.941 1.00 83.81 85 TRP A N 1
ATOM 652 C CA . TRP A 1 85 ? -6.193 -0.244 -2.175 1.00 83.81 85 TRP A CA 1
ATOM 653 C C . TRP A 1 85 ? -5.710 -0.109 -3.607 1.00 83.81 85 TRP A C 1
ATOM 655 O O . TRP A 1 85 ? -5.373 -1.083 -4.277 1.00 83.81 85 TRP A O 1
ATOM 665 N N . SER A 1 86 ? -5.679 1.133 -4.063 1.00 84.31 86 SER A N 1
ATOM 666 C CA . SER A 1 86 ? -5.206 1.491 -5.390 1.00 84.31 86 SER A CA 1
ATOM 667 C C . SER A 1 86 ? -4.210 2.636 -5.304 1.00 84.31 86 SER A C 1
ATOM 669 O O . SER A 1 86 ? -4.294 3.480 -4.416 1.00 84.31 86 SER A O 1
ATOM 671 N N . ILE A 1 87 ? -3.243 2.651 -6.207 1.00 82.06 87 ILE A N 1
ATOM 672 C CA . ILE A 1 87 ? -2.305 3.740 -6.418 1.00 82.06 87 ILE A CA 1
ATOM 673 C C . ILE A 1 87 ? -2.431 4.158 -7.873 1.00 82.06 87 ILE A C 1
ATOM 675 O O . ILE A 1 87 ? -2.036 3.425 -8.782 1.00 82.06 87 ILE A O 1
ATOM 679 N N . ASP A 1 88 ? -2.938 5.366 -8.077 1.00 78.56 88 ASP A N 1
ATOM 680 C CA . ASP A 1 88 ? -2.921 6.021 -9.374 1.00 78.56 88 ASP A CA 1
ATOM 681 C C . ASP A 1 88 ? -1.572 6.719 -9.564 1.00 78.56 88 ASP A C 1
ATOM 683 O O . ASP A 1 88 ? -1.142 7.534 -8.741 1.00 78.56 88 ASP A O 1
ATOM 687 N N . ARG A 1 89 ? -0.898 6.441 -10.682 1.00 70.44 89 ARG A N 1
ATOM 688 C CA . ARG A 1 89 ? 0.203 7.302 -11.119 1.00 70.44 89 ARG A CA 1
ATOM 689 C C . ARG A 1 89 ? -0.384 8.610 -11.633 1.00 70.44 89 ARG A C 1
ATOM 691 O O . ARG A 1 89 ? -1.054 8.630 -12.664 1.00 70.44 89 ARG A O 1
ATOM 698 N N . THR A 1 90 ? -0.052 9.718 -10.986 1.00 60.69 90 THR A N 1
ATOM 699 C CA . THR A 1 90 ? -0.149 11.035 -11.619 1.00 60.69 90 THR A CA 1
ATOM 700 C C . THR A 1 90 ? 0.911 11.133 -12.723 1.00 60.69 90 THR A C 1
ATOM 702 O O . THR A 1 90 ? 2.042 10.669 -12.557 1.00 60.69 90 THR A O 1
ATOM 705 N N . GLN A 1 91 ? 0.543 11.698 -13.882 1.00 54.53 91 GLN A N 1
ATOM 706 C CA . GLN A 1 91 ? 1.419 11.819 -15.066 1.00 54.53 91 GLN A CA 1
ATOM 707 C C . GLN A 1 91 ? 2.747 12.538 -14.766 1.00 54.53 91 GLN A C 1
ATOM 709 O O . GLN A 1 91 ? 3.724 12.350 -15.485 1.00 54.53 91 GLN A O 1
ATOM 714 N N . ASP A 1 92 ? 2.796 13.280 -13.662 1.00 51.00 92 ASP A N 1
ATOM 715 C CA . ASP A 1 92 ? 3.927 14.106 -13.248 1.00 51.00 92 ASP A CA 1
ATOM 716 C C . ASP A 1 92 ? 4.959 13.345 -12.396 1.00 51.00 92 ASP A C 1
ATOM 718 O O . ASP A 1 92 ? 5.971 13.916 -11.998 1.00 51.00 92 ASP A O 1
ATOM 722 N N . GLY A 1 93 ? 4.715 12.065 -12.080 1.00 50.03 93 GLY A N 1
ATOM 723 C CA . GLY A 1 93 ? 5.654 11.205 -11.346 1.00 50.03 93 GLY A CA 1
ATOM 724 C C . GLY A 1 93 ? 5.946 11.630 -9.899 1.00 50.03 93 GLY A C 1
ATOM 725 O O . GLY A 1 93 ? 6.764 10.992 -9.243 1.00 50.03 93 GLY A O 1
ATOM 726 N N . ALA A 1 94 ? 5.294 12.684 -9.398 1.00 45.66 94 ALA A N 1
ATOM 727 C CA . ALA A 1 94 ? 5.682 13.362 -8.162 1.00 45.66 94 ALA A CA 1
ATOM 728 C C . ALA A 1 94 ? 4.852 12.979 -6.924 1.00 45.66 94 ALA A C 1
ATOM 730 O O . ALA A 1 94 ? 5.317 13.197 -5.808 1.00 45.66 94 ALA A O 1
ATOM 731 N N . THR A 1 95 ? 3.658 12.397 -7.076 1.00 52.66 95 THR A N 1
ATOM 732 C CA . THR A 1 95 ? 2.789 12.093 -5.923 1.00 52.66 95 THR A CA 1
ATOM 733 C C . THR A 1 95 ? 1.822 10.958 -6.245 1.00 52.66 95 THR A C 1
ATOM 735 O O . THR A 1 95 ? 0.691 11.169 -6.684 1.00 52.66 95 THR A O 1
ATOM 738 N N . SER A 1 96 ? 2.271 9.724 -6.029 1.00 58.91 96 SER A N 1
ATOM 739 C CA . SER A 1 96 ? 1.408 8.544 -5.997 1.00 58.91 96 SER A CA 1
ATOM 740 C C . SER A 1 96 ? 0.901 8.352 -4.564 1.00 58.91 96 SER A C 1
ATOM 742 O O . SER A 1 96 ? 1.659 7.895 -3.713 1.00 58.91 96 SER A O 1
ATOM 744 N N . HIS A 1 97 ? -0.341 8.741 -4.271 1.00 62.62 97 HIS A N 1
ATOM 745 C CA . HIS A 1 97 ? -0.960 8.492 -2.963 1.00 62.62 97 HIS A CA 1
ATOM 746 C C . HIS A 1 97 ? -1.857 7.251 -3.034 1.00 62.62 97 HIS A C 1
ATOM 748 O O . HIS A 1 97 ? -2.693 7.177 -3.938 1.00 62.62 97 HIS A O 1
ATOM 754 N N . PRO A 1 98 ? -1.725 6.293 -2.100 1.00 63.62 98 PRO A N 1
ATOM 755 C CA . PRO A 1 98 ? -2.628 5.158 -2.044 1.00 63.62 98 PRO A CA 1
ATOM 756 C C . PRO A 1 98 ? -4.015 5.597 -1.585 1.00 63.62 98 PRO A C 1
ATOM 758 O O . PRO A 1 98 ? -4.177 6.418 -0.682 1.00 63.62 98 PRO A O 1
ATOM 761 N N . ARG A 1 99 ? -5.026 5.026 -2.229 1.00 69.94 99 ARG A N 1
ATOM 762 C CA . ARG A 1 99 ? -6.436 5.174 -1.901 1.00 69.94 99 ARG A CA 1
ATOM 763 C C . ARG A 1 99 ? -6.957 3.820 -1.449 1.00 69.94 99 ARG A C 1
ATOM 765 O O . ARG A 1 99 ? -7.080 2.900 -2.259 1.00 69.94 99 ARG A O 1
ATOM 772 N N . THR A 1 100 ? -7.292 3.710 -0.171 1.00 64.12 100 THR A N 1
ATOM 773 C CA . THR 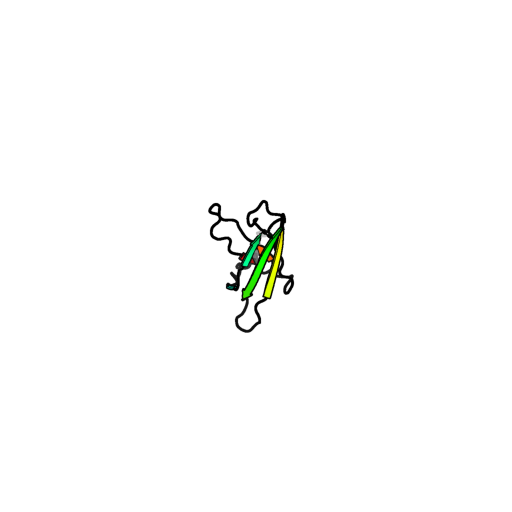A 1 100 ? -7.895 2.497 0.392 1.00 64.12 100 THR A CA 1
ATOM 774 C C . THR A 1 100 ? -9.414 2.566 0.293 1.00 64.12 100 THR A C 1
ATOM 776 O O . THR A 1 100 ? -10.019 3.602 0.560 1.00 64.12 100 THR A O 1
ATOM 779 N N . THR A 1 101 ? -10.032 1.454 -0.091 1.00 63.75 101 THR A N 1
ATOM 780 C CA . THR A 1 101 ? -11.482 1.275 -0.182 1.00 63.75 101 THR A CA 1
ATOM 781 C C . THR A 1 101 ? -11.904 0.086 0.679 1.00 63.75 101 THR A C 1
ATOM 783 O O . THR A 1 101 ? -11.306 -0.988 0.623 1.00 63.75 101 THR A O 1
ATOM 786 N N . ALA A 1 102 ? -12.949 0.288 1.481 1.00 61.12 102 ALA A N 1
ATOM 787 C CA . ALA A 1 102 ? -13.606 -0.761 2.258 1.00 61.12 102 ALA A CA 1
ATOM 788 C C . ALA A 1 102 ? -14.614 -1.560 1.423 1.00 61.12 102 ALA A C 1
ATOM 790 O O . ALA A 1 102 ? -15.292 -0.943 0.598 1.00 61.12 102 ALA A O 1
ATOM 791 N N . PRO A 1 103 ? -14.839 -2.852 1.729 1.00 55.22 103 PRO A N 1
ATOM 792 C CA . PRO A 1 103 ? -15.738 -3.737 0.978 1.00 55.22 103 PRO A CA 1
ATOM 793 C C . PRO A 1 103 ? -17.208 -3.371 1.155 1.00 55.22 103 PRO A C 1
ATOM 795 O O . PRO A 1 103 ? -17.638 -3.269 2.324 1.00 55.22 103 PRO A O 1
#

Radius of gyration: 23.88 Å; chains: 1; bounding box: 96×23×34 Å

Sequence (103 aa):
MKFAAVATLFSLTSAASMQKKQAQEYKIVDFVASCIPHSVYCSYDFKVDHDPAFEPDHCEAFVQGPDNLPSVEEGKCPDNVAYTWSIDRTQDGATSHPRTTAP